Protein AF-A0A379LSB0-F1 (afdb_monomer)

InterPro domains:
  IPR021259 Protein of unknown function DUF2817 [PF10994] (10-134)

Sequence (153 aa):
MKKHCPLIPPLLLIHLLNPWGAAHLRRVNEDNIDLNRNFIDFSQPPPANPDYAQWHGIYHGDRASADRQLADALEGAGWQAVKRVTEAGQYSFADGFFFGGEKPCWSHLTMAAIVDQHLSVAKTIISFDLHTGGWRMGASDAALYCGAALSGA

Foldseek 3Di:
DDDPDPDDFDKDWDWCLQVQCQVVLHLAHPQLARQVLQPDPLVDDGDDLPCVVLLQLLFDDDPVSNVVSVVVCCVPVRPVVNCVSQVVADDPDSSGHRHHYNHRDPSNVVVVVCCCVPVVQAPDWDWDFDDPDPPDGRRNGRGTTITGGDNDD

Radius of gyration: 19.8 Å; Cα contacts (8 Å, |Δi|>4): 226; chains: 1; bounding box: 37×27×72 Å

Nearest PDB structures (foldseek):
  1q53-assembly1_B  TM=3.462E-01  e=6.964E+00  Arabidopsis thaliana

Solvent-accessible surface area (backbone atoms only — not comparable to full-atom values): 9003 Å² total; per-residue (Å²): 133,84,78,84,69,83,75,77,62,53,75,44,80,43,73,56,66,45,54,59,7,44,76,68,50,28,76,26,41,94,78,42,26,23,62,96,51,29,84,64,68,76,93,47,85,74,76,84,48,85,66,36,72,81,53,41,50,50,66,39,82,57,66,72,58,13,54,49,50,42,51,53,41,45,73,71,67,27,61,71,51,56,48,54,45,49,72,69,29,34,71,87,46,72,77,33,72,47,8,18,54,94,53,77,45,70,50,47,54,52,50,51,52,51,44,54,76,75,45,66,81,42,80,41,74,48,79,42,77,43,70,84,65,48,88,83,74,46,44,34,66,51,44,35,41,38,37,39,35,47,73,79,130

Structure (mmCIF, N/CA/C/O backbone):
data_AF-A0A379LSB0-F1
#
_entry.id   AF-A0A379LSB0-F1
#
loop_
_atom_site.group_PDB
_atom_site.id
_atom_site.type_symbol
_atom_site.label_atom_id
_atom_site.label_alt_id
_atom_site.label_comp_id
_atom_site.label_asym_id
_atom_site.label_entity_id
_atom_site.label_seq_id
_atom_site.pdbx_PDB_ins_code
_atom_site.Cartn_x
_atom_site.Cartn_y
_atom_site.Cartn_z
_atom_site.occupancy
_atom_site.B_iso_or_equiv
_atom_site.auth_seq_id
_atom_site.auth_comp_id
_atom_site.auth_asym_id
_atom_site.auth_atom_id
_atom_site.pdbx_PDB_model_num
ATOM 1 N N . MET A 1 1 ? -9.233 7.150 52.491 1.00 39.19 1 MET A N 1
ATOM 2 C CA . MET A 1 1 ? -8.373 7.734 51.436 1.00 39.19 1 MET A CA 1
ATOM 3 C C . MET A 1 1 ? -8.162 6.679 50.356 1.00 39.19 1 MET A C 1
ATOM 5 O O . MET A 1 1 ? -7.479 5.696 50.614 1.00 39.19 1 MET A O 1
ATOM 9 N N . LYS A 1 2 ? -8.822 6.801 49.195 1.00 44.66 2 LYS A N 1
ATOM 10 C CA . LYS A 1 2 ? -8.594 5.892 48.059 1.00 44.66 2 LYS A CA 1
ATOM 11 C C . LYS A 1 2 ? -7.264 6.287 47.417 1.00 44.66 2 LYS A C 1
ATOM 13 O O . LYS A 1 2 ? -7.105 7.437 47.018 1.00 44.66 2 LYS A O 1
ATOM 18 N N . LYS A 1 3 ? -6.299 5.368 47.391 1.00 47.81 3 LYS A N 1
ATOM 19 C CA . LYS A 1 3 ? -5.011 5.578 46.724 1.00 47.81 3 LYS A CA 1
ATOM 20 C C . LYS A 1 3 ? -5.292 5.806 45.235 1.00 47.81 3 LYS A C 1
ATOM 22 O O . LYS A 1 3 ? -5.911 4.954 44.604 1.00 47.81 3 LYS A O 1
ATOM 27 N N . HIS A 1 4 ? -4.885 6.958 44.705 1.00 53.75 4 HIS A N 1
ATOM 28 C CA . HIS A 1 4 ? -4.821 7.203 43.266 1.00 53.75 4 HIS A CA 1
ATOM 29 C C . HIS A 1 4 ? -3.762 6.245 42.707 1.00 53.75 4 HIS A C 1
ATOM 31 O O . HIS A 1 4 ? -2.565 6.497 42.808 1.00 53.75 4 HIS A O 1
ATOM 37 N N . CYS A 1 5 ? -4.196 5.086 42.217 1.00 51.56 5 CYS A N 1
ATOM 38 C CA . CYS A 1 5 ? -3.378 4.287 41.321 1.00 51.56 5 CYS A CA 1
ATOM 39 C C . CYS A 1 5 ? -3.386 5.046 39.989 1.00 51.56 5 CYS A C 1
ATOM 41 O O . CYS A 1 5 ? -4.486 5.306 39.492 1.00 51.56 5 CYS A O 1
ATOM 43 N N . PRO A 1 6 ? -2.237 5.482 39.440 1.00 54.88 6 PRO A N 1
ATOM 44 C CA . PRO A 1 6 ? -2.233 6.042 38.101 1.00 54.88 6 PRO A CA 1
ATOM 45 C C . PRO A 1 6 ? -2.701 4.917 37.181 1.00 54.88 6 PRO A C 1
ATOM 47 O O . PRO A 1 6 ? -2.022 3.900 37.040 1.00 54.88 6 PRO A O 1
ATOM 50 N N . LEU A 1 7 ? -3.922 5.047 36.663 1.00 65.56 7 LEU A N 1
ATOM 51 C CA . LEU A 1 7 ? -4.494 4.069 35.753 1.00 65.56 7 LEU A CA 1
ATOM 52 C C . LEU A 1 7 ? -3.558 3.989 34.547 1.00 65.56 7 LEU A C 1
ATOM 54 O O . LEU A 1 7 ? -3.347 4.985 33.857 1.00 65.56 7 LEU A O 1
ATOM 58 N N . ILE A 1 8 ? -2.967 2.815 34.325 1.00 67.88 8 ILE A N 1
ATOM 59 C CA . ILE A 1 8 ? -2.286 2.525 33.066 1.00 67.88 8 ILE A CA 1
ATOM 60 C C . ILE A 1 8 ? -3.366 2.641 31.983 1.00 67.88 8 ILE A C 1
ATOM 62 O O . ILE A 1 8 ? -4.414 2.002 32.129 1.00 67.88 8 ILE A O 1
ATOM 66 N N . PRO A 1 9 ? -3.173 3.471 30.943 1.00 71.62 9 PRO A N 1
ATOM 67 C CA . PRO A 1 9 ? -4.160 3.581 29.884 1.00 71.62 9 PRO A CA 1
ATOM 68 C C . PRO A 1 9 ? -4.350 2.209 29.213 1.00 71.62 9 PRO A C 1
ATOM 70 O O . PRO A 1 9 ? -3.368 1.483 29.036 1.00 71.62 9 PRO A O 1
ATOM 73 N N . PRO A 1 10 ? -5.589 1.823 28.859 1.00 79.62 10 PRO A N 1
ATOM 74 C CA . PRO A 1 10 ? -5.852 0.594 28.122 1.00 79.62 10 PRO A CA 1
ATOM 75 C C . PRO A 1 10 ? -5.032 0.554 26.833 1.00 79.62 10 PRO A C 1
ATOM 77 O O . PRO A 1 10 ? -4.928 1.551 26.117 1.00 79.62 10 PRO A O 1
ATOM 80 N N . LEU A 1 11 ? -4.466 -0.621 26.567 1.00 84.81 11 LEU A N 1
ATOM 81 C CA . LEU A 1 11 ? -3.581 -0.902 25.449 1.00 84.81 11 LEU A CA 1
ATOM 82 C C . LEU A 1 11 ? -4.245 -1.924 24.525 1.00 84.81 11 LEU A C 1
ATOM 84 O O . LEU A 1 11 ? -4.532 -3.042 24.954 1.00 84.81 11 LEU A O 1
ATOM 88 N N . LEU A 1 12 ? -4.437 -1.557 23.259 1.00 87.50 12 LEU A N 1
ATOM 89 C CA . LEU A 1 12 ? -4.788 -2.491 22.191 1.00 87.50 12 LEU A CA 1
ATOM 90 C C . LEU A 1 12 ? -3.557 -2.742 21.323 1.00 87.50 12 LEU A C 1
ATOM 92 O O . LEU A 1 12 ? -2.977 -1.788 20.814 1.00 87.50 12 LEU A O 1
ATOM 96 N N . LEU A 1 13 ? -3.183 -4.013 21.164 1.00 88.88 13 LEU A N 1
ATOM 97 C CA . LEU A 1 13 ? -2.118 -4.457 20.269 1.00 88.88 13 LEU A CA 1
ATOM 98 C C . LEU A 1 13 ? -2.723 -5.290 19.144 1.00 88.88 13 LEU A C 1
ATOM 100 O O . LEU A 1 13 ? -3.293 -6.351 19.397 1.00 88.88 13 LEU A O 1
ATOM 104 N N . ILE A 1 14 ? -2.569 -4.827 17.908 1.00 87.19 14 ILE A N 1
ATOM 105 C CA . ILE A 1 14 ? -2.985 -5.567 16.714 1.00 87.19 14 ILE A CA 1
ATOM 106 C C . ILE A 1 14 ? -1.726 -6.098 16.045 1.00 87.19 14 ILE A C 1
ATOM 108 O O . ILE A 1 14 ? -0.817 -5.327 15.764 1.00 87.19 14 ILE A O 1
ATOM 112 N N . HIS A 1 15 ? -1.658 -7.405 15.811 1.00 86.69 15 HIS A N 1
ATOM 113 C CA . HIS A 1 15 ? -0.513 -8.061 15.186 1.00 86.69 15 HIS A CA 1
ATOM 114 C C . HIS A 1 15 ? -0.957 -8.817 13.931 1.00 86.69 15 HIS A C 1
ATOM 116 O O . HIS A 1 15 ? -2.038 -9.401 13.922 1.00 86.69 15 HIS A O 1
ATOM 122 N N . LEU A 1 16 ? -0.102 -8.828 12.899 1.00 85.81 16 LEU A N 1
ATOM 123 C CA . LEU A 1 16 ? -0.321 -9.524 11.621 1.00 85.81 16 LEU A CA 1
ATOM 124 C C . LEU A 1 16 ? -1.595 -9.090 10.883 1.00 85.81 16 LEU A C 1
ATOM 126 O O . LEU A 1 16 ? -2.415 -9.917 10.493 1.00 85.81 16 LEU A O 1
ATOM 130 N N . LEU A 1 17 ? -1.732 -7.787 10.625 1.00 89.38 17 LEU A N 1
ATOM 131 C CA . LEU A 1 17 ? -2.835 -7.266 9.811 1.00 89.38 17 LEU A CA 1
ATOM 132 C C . LEU A 1 17 ? -2.768 -7.726 8.338 1.00 89.38 17 LEU A C 1
ATOM 134 O O . LEU A 1 17 ? -3.792 -7.766 7.657 1.00 89.38 17 LEU A O 1
ATOM 138 N N . ASN A 1 18 ? -1.579 -8.108 7.860 1.00 91.44 18 ASN A N 1
ATOM 139 C CA . ASN A 1 18 ? -1.360 -8.747 6.562 1.00 91.44 18 ASN A CA 1
ATOM 140 C C . ASN A 1 18 ? -0.874 -10.203 6.736 1.00 91.44 18 ASN A C 1
ATOM 142 O O . ASN A 1 18 ? 0.315 -10.483 6.547 1.00 91.44 18 ASN A O 1
ATOM 146 N N . PRO A 1 19 ? -1.749 -11.149 7.127 1.00 90.56 19 PRO A N 1
ATOM 147 C CA . PRO A 1 19 ? -1.332 -12.527 7.375 1.00 90.56 19 PRO A CA 1
ATOM 148 C C . PRO A 1 19 ? -0.862 -13.227 6.092 1.00 90.56 19 PRO A C 1
ATOM 150 O O . PRO A 1 19 ? 0.099 -13.995 6.135 1.00 90.56 19 PRO A O 1
ATOM 153 N N . TRP A 1 20 ? -1.485 -12.934 4.944 1.00 94.00 20 TRP A N 1
ATOM 154 C CA . TRP A 1 20 ? -1.059 -13.483 3.657 1.00 94.00 20 TRP A CA 1
ATOM 155 C C . TRP A 1 20 ? 0.337 -12.991 3.281 1.00 94.00 20 TRP A C 1
ATOM 157 O O . TRP A 1 20 ? 1.207 -13.802 2.961 1.00 94.00 20 TRP A O 1
ATOM 167 N N . GLY A 1 21 ? 0.572 -11.680 3.375 1.00 91.56 21 GLY A N 1
ATOM 168 C CA . GLY A 1 21 ? 1.866 -11.085 3.065 1.00 91.56 21 GLY A CA 1
ATOM 169 C C . GLY A 1 21 ? 2.969 -11.636 3.956 1.00 91.56 21 GLY A C 1
ATOM 170 O O . GLY A 1 21 ? 4.015 -12.039 3.454 1.00 91.56 21 GLY A O 1
ATOM 171 N N . ALA A 1 22 ? 2.710 -11.766 5.259 1.00 87.19 22 ALA A N 1
ATOM 172 C CA . ALA A 1 22 ? 3.648 -12.389 6.186 1.00 87.19 22 ALA A CA 1
ATOM 173 C C . ALA A 1 22 ? 3.962 -13.849 5.808 1.00 87.19 22 ALA A C 1
ATOM 175 O O . ALA A 1 22 ? 5.128 -14.240 5.783 1.00 87.19 22 ALA A O 1
ATOM 176 N N . ALA A 1 23 ? 2.946 -14.646 5.458 1.00 90.31 23 ALA A N 1
ATOM 177 C CA . ALA A 1 23 ? 3.125 -16.047 5.067 1.00 90.31 23 ALA A CA 1
ATOM 178 C C . ALA A 1 23 ? 3.914 -16.222 3.755 1.00 90.31 23 ALA A C 1
ATOM 180 O O . ALA A 1 23 ? 4.589 -17.235 3.580 1.00 90.31 23 ALA A O 1
ATOM 181 N N . HIS A 1 24 ? 3.857 -15.239 2.852 1.00 90.50 24 HIS A N 1
ATOM 182 C CA . HIS A 1 24 ? 4.509 -15.287 1.538 1.00 90.50 24 HIS A CA 1
ATOM 183 C C . HIS A 1 24 ? 5.766 -14.413 1.441 1.00 90.50 24 HIS A C 1
ATOM 185 O O . HIS A 1 24 ? 6.352 -14.308 0.364 1.00 90.50 24 HIS A O 1
ATOM 191 N N . LEU A 1 25 ? 6.197 -13.793 2.545 1.00 87.56 25 LEU A N 1
ATOM 192 C CA . LEU A 1 25 ? 7.316 -1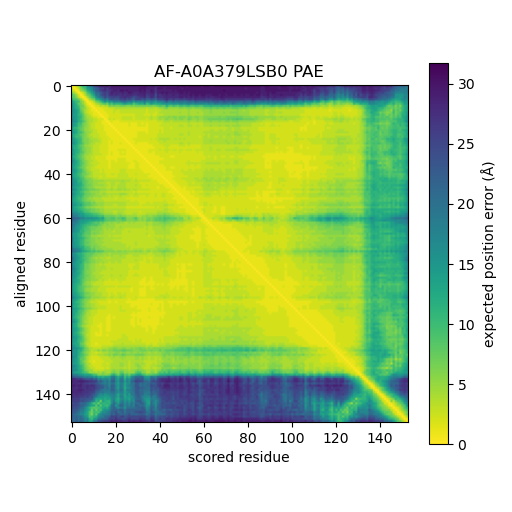2.844 2.586 1.00 87.56 25 LEU A CA 1
ATOM 193 C C . LEU A 1 25 ? 7.117 -11.653 1.627 1.00 87.56 25 LEU A C 1
ATOM 195 O O . LEU A 1 25 ? 8.028 -11.225 0.913 1.00 87.56 25 LEU A O 1
ATOM 199 N N . ARG A 1 26 ? 5.886 -11.137 1.576 1.00 87.06 26 ARG A N 1
ATOM 200 C CA . ARG A 1 26 ? 5.439 -10.054 0.694 1.00 87.06 26 ARG A CA 1
ATOM 201 C C . ARG A 1 26 ? 4.923 -8.877 1.503 1.00 87.06 26 ARG A C 1
ATOM 203 O O . ARG A 1 26 ? 4.131 -9.049 2.423 1.00 87.06 26 ARG A O 1
ATOM 210 N N . ARG A 1 27 ? 5.324 -7.665 1.110 1.00 88.88 27 ARG A N 1
ATOM 211 C CA . ARG A 1 27 ? 4.775 -6.405 1.650 1.00 88.88 27 ARG A CA 1
ATOM 212 C C . ARG A 1 27 ? 3.267 -6.278 1.423 1.00 88.88 27 ARG A C 1
ATOM 214 O O . ARG A 1 27 ? 2.546 -5.777 2.277 1.00 88.88 27 ARG A O 1
ATOM 221 N N . VAL A 1 28 ? 2.825 -6.728 0.259 1.00 93.44 28 VAL A N 1
ATOM 222 C CA . VAL A 1 28 ? 1.445 -6.639 -0.215 1.00 93.44 28 VAL A CA 1
ATOM 223 C C . VAL A 1 28 ? 0.585 -7.796 0.294 1.00 93.44 28 VAL A C 1
ATOM 225 O O . VAL A 1 28 ? 1.120 -8.808 0.754 1.00 93.44 28 VAL A O 1
ATOM 228 N N . ASN A 1 29 ? -0.735 -7.646 0.229 1.00 94.62 29 ASN A N 1
ATOM 229 C CA . ASN A 1 29 ? -1.673 -8.753 0.428 1.00 94.62 29 ASN A CA 1
ATOM 230 C C . ASN A 1 29 ? -1.780 -9.638 -0.841 1.00 94.62 29 ASN A C 1
ATOM 232 O O . ASN A 1 29 ? -1.057 -9.437 -1.821 1.00 94.62 29 ASN A O 1
ATOM 236 N N . GLU A 1 30 ? -2.702 -10.600 -0.821 1.00 95.31 30 GLU A N 1
ATOM 237 C CA . GLU A 1 30 ? -3.016 -11.527 -1.915 1.00 95.31 30 GLU A CA 1
ATOM 238 C C . GLU A 1 30 ? -3.426 -10.852 -3.235 1.00 95.31 30 GLU A C 1
ATOM 240 O O . GLU A 1 30 ? -3.222 -11.431 -4.300 1.00 95.31 30 GLU A O 1
ATOM 245 N N . ASP A 1 31 ? -3.930 -9.619 -3.173 1.00 96.38 31 ASP A N 1
ATOM 246 C CA . ASP A 1 31 ? -4.390 -8.826 -4.319 1.00 96.38 31 ASP A CA 1
ATOM 247 C C . ASP A 1 31 ? -3.326 -7.825 -4.809 1.00 96.38 31 ASP A C 1
ATOM 249 O O . ASP A 1 31 ? -3.633 -6.899 -5.558 1.00 96.38 31 ASP A O 1
ATOM 253 N N . ASN A 1 32 ? -2.073 -7.966 -4.358 1.00 96.06 32 ASN A N 1
ATOM 254 C CA . ASN A 1 32 ? -0.978 -7.021 -4.609 1.00 96.06 32 ASN A CA 1
ATOM 255 C C . ASN A 1 32 ? -1.211 -5.607 -4.022 1.00 96.06 32 ASN A C 1
ATOM 257 O O . ASN A 1 32 ? -0.549 -4.646 -4.414 1.00 96.06 32 ASN A O 1
ATOM 261 N N . ILE A 1 33 ? -2.103 -5.474 -3.035 1.00 97.75 33 ILE A N 1
ATOM 262 C CA . ILE A 1 33 ? -2.396 -4.200 -2.368 1.00 97.75 33 ILE A CA 1
ATOM 263 C C . ILE A 1 33 ? -1.358 -3.928 -1.271 1.00 97.75 33 ILE A C 1
ATOM 265 O O . ILE A 1 33 ? -1.171 -4.735 -0.358 1.00 97.75 33 ILE A O 1
ATOM 269 N N . ASP A 1 34 ? -0.707 -2.763 -1.320 1.00 95.69 34 ASP A N 1
ATOM 270 C CA . ASP A 1 34 ? 0.028 -2.204 -0.184 1.00 95.69 34 ASP A CA 1
ATOM 271 C C . ASP A 1 34 ? -0.966 -1.616 0.822 1.00 95.69 34 ASP A C 1
ATOM 273 O O . ASP A 1 34 ? -1.642 -0.616 0.557 1.00 95.69 34 ASP A O 1
ATOM 277 N N . LEU A 1 35 ? -1.016 -2.210 2.014 1.00 93.88 35 LEU A N 1
ATOM 278 C CA . LEU A 1 35 ? -1.898 -1.755 3.082 1.00 93.88 35 LEU A CA 1
ATOM 279 C C . LEU A 1 35 ? -1.642 -0.295 3.477 1.00 93.88 35 LEU A C 1
ATOM 281 O O . LEU A 1 35 ? -2.601 0.424 3.741 1.00 93.88 35 LEU A O 1
ATOM 285 N N . ASN A 1 36 ? -0.403 0.200 3.395 1.00 92.00 36 ASN A N 1
ATOM 286 C CA . ASN A 1 36 ? -0.072 1.599 3.697 1.00 92.00 36 ASN A CA 1
ATOM 287 C C . ASN A 1 36 ? -0.598 2.584 2.637 1.00 92.00 36 ASN A C 1
ATOM 289 O O . ASN A 1 36 ? -0.333 3.784 2.727 1.00 92.00 36 ASN A O 1
ATOM 293 N N . ARG A 1 37 ? -1.284 2.101 1.598 1.00 95.94 37 ARG A N 1
ATOM 294 C CA . ARG A 1 37 ? -2.022 2.904 0.613 1.00 95.94 37 ARG A CA 1
ATOM 295 C C . ARG A 1 37 ? -3.516 2.561 0.592 1.00 95.94 37 ARG A C 1
ATOM 297 O O . ARG A 1 37 ? -4.289 3.287 -0.005 1.00 95.94 37 ARG A O 1
ATOM 304 N N . ASN A 1 38 ? -3.963 1.509 1.277 1.00 97.12 38 ASN A N 1
ATOM 305 C CA . ASN A 1 38 ? -5.374 1.115 1.260 1.00 97.12 38 ASN A CA 1
ATOM 306 C C . ASN A 1 38 ? -6.227 1.799 2.347 1.00 97.12 38 ASN A C 1
ATOM 308 O O . ASN A 1 38 ? -7.449 1.713 2.304 1.00 97.12 38 ASN A O 1
ATOM 312 N N . PHE A 1 39 ? -5.631 2.502 3.314 1.00 94.50 39 PHE A N 1
ATOM 313 C CA . PHE A 1 39 ? -6.364 3.281 4.327 1.00 94.50 39 PHE A CA 1
ATOM 314 C C . PHE A 1 39 ? -6.655 4.717 3.852 1.00 94.50 39 PHE A C 1
ATOM 316 O O . PHE A 1 39 ? -6.200 5.688 4.454 1.00 94.50 39 PHE A O 1
ATOM 323 N N . ILE A 1 40 ? -7.408 4.841 2.754 1.00 95.19 40 ILE A N 1
ATOM 324 C CA . ILE A 1 40 ? -7.917 6.113 2.214 1.00 95.19 40 ILE A CA 1
ATOM 325 C C . ILE A 1 40 ? -9.452 6.138 2.204 1.00 95.19 40 ILE A C 1
ATOM 327 O O . ILE A 1 40 ? -10.104 5.107 2.378 1.00 95.19 40 ILE A O 1
ATOM 331 N N . ASP A 1 41 ? -10.031 7.313 1.961 1.00 96.19 41 ASP A N 1
ATOM 332 C CA . ASP A 1 41 ? -11.460 7.451 1.680 1.00 96.19 41 ASP A CA 1
ATOM 333 C C . ASP A 1 41 ? -11.756 7.107 0.211 1.00 96.19 41 ASP A C 1
ATOM 335 O O . ASP A 1 41 ? -11.559 7.924 -0.686 1.00 96.19 41 ASP A O 1
ATOM 339 N N . PHE A 1 42 ? -12.256 5.893 -0.030 1.00 96.06 42 PHE A N 1
ATOM 340 C CA . PHE A 1 42 ? -12.634 5.413 -1.366 1.00 96.06 42 PHE A CA 1
ATOM 341 C C . PHE A 1 42 ? -13.919 6.045 -1.929 1.00 96.06 42 PHE A C 1
ATOM 343 O O . PHE A 1 42 ? -14.293 5.743 -3.061 1.00 96.06 42 PHE A O 1
ATOM 350 N N . SER A 1 43 ? -14.612 6.912 -1.179 1.00 96.88 43 SER A N 1
ATOM 351 C CA . SER A 1 43 ? -15.683 7.747 -1.743 1.00 96.88 43 SER A CA 1
ATOM 352 C C . SER A 1 43 ? -15.142 8.941 -2.540 1.00 96.88 43 SER A C 1
ATOM 354 O O . SER A 1 43 ? -15.883 9.558 -3.307 1.00 96.88 43 SER A O 1
ATOM 356 N N . GLN A 1 44 ? -13.854 9.255 -2.373 1.00 96.75 44 GLN A N 1
ATOM 357 C CA . GLN A 1 44 ? -13.138 10.295 -3.101 1.00 96.75 44 GLN A CA 1
ATOM 358 C C . GLN A 1 44 ? -12.226 9.680 -4.172 1.00 96.75 44 GLN A C 1
ATOM 360 O O . GLN A 1 44 ? -11.839 8.513 -4.066 1.00 96.75 44 GLN A O 1
ATOM 365 N N . PRO A 1 45 ? -11.834 10.452 -5.202 1.00 96.25 45 PRO A N 1
ATOM 366 C CA . PRO A 1 45 ? -10.784 10.024 -6.116 1.00 96.25 45 PRO A CA 1
ATOM 367 C C . PRO A 1 45 ? -9.497 9.677 -5.346 1.00 96.25 45 PRO A C 1
ATOM 369 O O . PRO A 1 45 ? -9.114 10.429 -4.442 1.00 96.25 45 PRO A O 1
ATOM 372 N N . PRO A 1 46 ? -8.805 8.578 -5.695 1.00 96.19 46 PRO A N 1
ATOM 373 C CA . PRO A 1 46 ? -7.573 8.211 -5.018 1.00 96.19 46 PRO A CA 1
ATOM 374 C C . PRO A 1 46 ? -6.475 9.262 -5.259 1.00 96.19 46 PRO A C 1
ATOM 376 O O . PRO A 1 46 ? -6.498 9.959 -6.281 1.00 96.19 46 PRO A O 1
ATOM 379 N N . PRO A 1 47 ? -5.481 9.372 -4.356 1.00 95.81 47 PRO A N 1
ATOM 380 C CA . PRO A 1 47 ? -4.335 10.251 -4.554 1.00 95.81 47 PRO A CA 1
ATOM 381 C C . PRO A 1 47 ? -3.666 10.026 -5.915 1.00 95.81 47 PRO A C 1
ATOM 383 O O . PRO A 1 47 ? -3.261 8.911 -6.252 1.00 95.81 47 PRO A O 1
ATOM 386 N N . ALA A 1 48 ? -3.548 11.098 -6.697 1.00 95.75 48 ALA A N 1
ATOM 387 C CA . ALA A 1 48 ? -2.953 11.038 -8.022 1.00 95.75 48 ALA A CA 1
ATOM 388 C C . ALA A 1 48 ? -1.424 10.920 -7.943 1.00 95.75 48 ALA A C 1
ATOM 390 O O . ALA A 1 48 ? -0.769 11.629 -7.180 1.00 95.75 48 ALA A O 1
ATOM 391 N N . ASN A 1 49 ? -0.864 10.071 -8.801 1.00 97.38 49 ASN A N 1
ATOM 392 C CA . ASN A 1 49 ? 0.572 9.955 -9.030 1.00 97.38 49 ASN A CA 1
ATOM 393 C C . ASN A 1 49 ? 0.838 9.864 -10.544 1.00 97.38 49 ASN A C 1
ATOM 395 O O . ASN A 1 49 ? 1.061 8.770 -11.070 1.00 97.38 49 ASN A O 1
ATOM 399 N N . PRO A 1 50 ? 0.720 10.991 -11.271 1.00 96.19 50 PRO A N 1
ATOM 400 C CA . PRO A 1 50 ? 0.774 10.996 -12.734 1.00 96.19 50 PRO A CA 1
ATOM 401 C C . PRO A 1 50 ? 2.125 10.518 -13.282 1.00 96.19 50 PRO A C 1
ATOM 403 O O . PRO A 1 50 ? 2.171 9.928 -14.359 1.00 96.19 50 PRO A O 1
ATOM 406 N N . ASP A 1 51 ? 3.204 10.701 -12.519 1.00 96.50 51 ASP A N 1
ATOM 407 C CA . ASP A 1 51 ? 4.561 10.355 -12.945 1.00 96.50 51 ASP A CA 1
ATOM 408 C C . ASP A 1 51 ? 4.858 8.852 -12.817 1.00 96.50 51 ASP A C 1
ATOM 410 O O . ASP A 1 51 ? 5.843 8.367 -13.369 1.00 96.50 51 ASP A O 1
ATOM 414 N N . TYR A 1 52 ? 4.018 8.076 -12.120 1.00 97.50 52 TYR A N 1
ATOM 415 C CA . TYR A 1 52 ? 4.274 6.649 -11.897 1.00 97.50 52 TYR A CA 1
ATOM 416 C C . TYR A 1 52 ? 4.383 5.854 -13.199 1.00 97.50 52 TYR A C 1
ATOM 418 O O . TYR A 1 52 ? 5.220 4.958 -13.311 1.00 97.50 52 TYR A O 1
ATOM 426 N N . ALA A 1 53 ? 3.574 6.204 -14.202 1.00 95.81 53 ALA A N 1
ATOM 427 C CA . ALA A 1 53 ? 3.577 5.530 -15.496 1.00 95.81 53 ALA A CA 1
ATOM 428 C C . ALA A 1 53 ? 4.966 5.548 -16.163 1.00 95.81 53 ALA A C 1
ATOM 430 O O . ALA A 1 53 ? 5.315 4.599 -16.861 1.00 95.81 53 ALA A O 1
ATOM 431 N N . GLN A 1 54 ? 5.779 6.580 -15.897 1.00 94.75 54 GLN A N 1
ATOM 432 C CA . GLN A 1 54 ? 7.151 6.686 -16.398 1.00 94.75 54 GLN A CA 1
ATOM 433 C C . GLN A 1 54 ? 8.063 5.576 -15.856 1.00 94.75 54 GLN A C 1
ATOM 435 O O . GLN A 1 54 ? 8.981 5.142 -16.547 1.00 94.75 54 GLN A O 1
ATOM 440 N N . TRP A 1 55 ? 7.813 5.111 -14.629 1.00 94.62 55 TRP A N 1
ATOM 441 C CA . TRP A 1 55 ? 8.660 4.144 -13.925 1.00 94.62 55 TRP A CA 1
ATOM 442 C C . TRP A 1 55 ? 8.022 2.767 -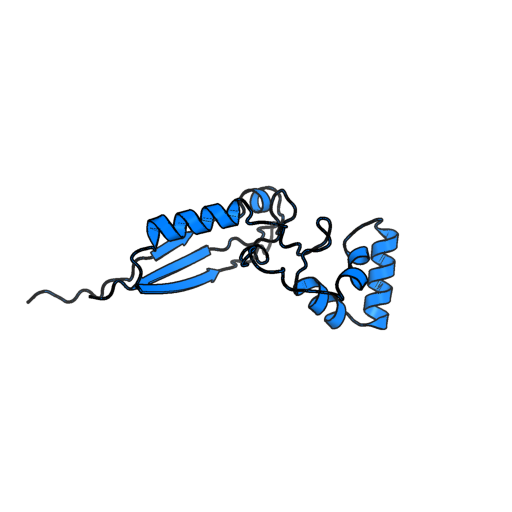13.769 1.00 94.62 55 TRP A C 1
ATOM 444 O O . TRP A 1 55 ? 8.684 1.841 -13.310 1.00 94.62 55 TRP A O 1
ATOM 454 N N . HIS A 1 56 ? 6.761 2.594 -14.166 1.00 95.56 56 HIS A N 1
ATOM 455 C CA . HIS A 1 56 ? 6.043 1.329 -14.013 1.00 95.56 56 HIS A CA 1
ATOM 456 C C . HIS A 1 56 ? 6.794 0.142 -14.645 1.00 95.56 56 HIS A C 1
ATOM 458 O O . HIS A 1 56 ? 6.926 -0.910 -14.020 1.00 95.56 56 HIS A O 1
ATOM 464 N N . GLY A 1 57 ? 7.380 0.337 -15.831 1.00 94.50 57 GLY A N 1
ATOM 465 C CA . GLY A 1 57 ? 8.140 -0.694 -16.544 1.00 94.50 57 GLY A CA 1
ATOM 466 C C . GLY A 1 57 ? 9.455 -1.125 -15.876 1.00 94.50 57 GLY A C 1
ATOM 467 O O . GLY A 1 57 ? 10.051 -2.107 -16.309 1.00 94.50 57 GLY A O 1
ATOM 468 N N . ILE A 1 58 ? 9.909 -0.437 -14.822 1.00 94.88 58 ILE A N 1
ATOM 469 C CA . ILE A 1 58 ? 11.021 -0.889 -13.963 1.00 94.88 58 ILE A CA 1
ATOM 470 C C . ILE A 1 58 ? 10.571 -2.046 -13.060 1.00 94.88 58 ILE A C 1
ATOM 472 O O . ILE A 1 58 ? 11.366 -2.913 -12.699 1.00 94.88 58 ILE A O 1
ATOM 476 N N . TYR A 1 59 ? 9.293 -2.058 -12.682 1.00 90.69 59 TYR A N 1
ATOM 477 C CA . TYR A 1 59 ? 8.732 -2.973 -11.687 1.00 90.69 59 TYR A CA 1
ATOM 478 C C . TYR A 1 59 ? 7.843 -4.060 -12.295 1.00 90.69 59 TYR A C 1
ATOM 480 O O . TYR A 1 59 ? 7.396 -4.952 -11.575 1.00 90.69 59 TYR A O 1
ATOM 488 N N . HIS A 1 60 ? 7.601 -3.995 -13.603 1.00 87.75 60 HIS A N 1
ATOM 489 C CA . HIS A 1 60 ? 6.732 -4.906 -14.330 1.00 87.75 60 HIS A CA 1
ATOM 490 C C . HIS A 1 60 ? 7.296 -5.223 -15.728 1.00 87.75 60 HIS A C 1
ATOM 492 O O . HIS A 1 60 ? 7.976 -4.399 -16.338 1.00 87.75 60 HIS A O 1
ATOM 498 N N . GLY A 1 61 ? 6.997 -6.420 -16.244 1.00 83.25 61 GLY A N 1
ATOM 499 C CA . GLY A 1 61 ? 7.408 -6.875 -17.575 1.00 83.25 61 GLY A CA 1
ATOM 500 C C . GLY A 1 61 ? 8.659 -7.761 -17.604 1.00 83.25 61 GLY A C 1
ATOM 501 O O . GLY A 1 61 ? 9.054 -8.362 -16.604 1.00 83.25 61 GLY A O 1
ATOM 502 N N . ASP A 1 62 ? 9.258 -7.879 -18.794 1.00 93.31 62 ASP A N 1
ATOM 503 C CA . ASP A 1 62 ? 10.470 -8.673 -19.019 1.00 93.31 62 ASP A CA 1
ATOM 504 C C . ASP A 1 62 ? 11.676 -8.108 -18.254 1.00 93.31 62 ASP A C 1
ATOM 506 O O . ASP A 1 62 ? 11.928 -6.899 -18.255 1.00 93.31 62 ASP A O 1
ATOM 510 N N . ARG A 1 63 ? 12.473 -9.006 -17.660 1.00 93.94 63 ARG A N 1
ATOM 511 C CA . ARG A 1 63 ? 13.596 -8.637 -16.794 1.00 93.94 63 ARG A CA 1
ATOM 512 C C . ARG A 1 63 ? 14.632 -7.775 -17.509 1.00 93.94 63 ARG A C 1
ATOM 514 O O . ARG A 1 63 ? 15.103 -6.800 -16.930 1.00 93.94 63 ARG A O 1
ATOM 521 N N . ALA A 1 64 ? 14.974 -8.101 -18.755 1.00 96.44 64 ALA A N 1
ATOM 522 C CA . ALA A 1 64 ? 15.999 -7.359 -19.481 1.00 96.44 64 ALA A CA 1
ATOM 523 C C . ALA A 1 64 ? 15.513 -5.950 -19.843 1.00 96.44 64 ALA A C 1
ATOM 525 O O . ALA A 1 64 ? 16.304 -5.007 -19.858 1.00 96.44 64 ALA A O 1
ATOM 526 N N . SER A 1 65 ? 14.218 -5.789 -20.125 1.00 95.25 65 SER A N 1
ATOM 527 C CA . SER A 1 65 ? 13.617 -4.469 -20.335 1.00 95.25 65 SER A CA 1
ATOM 528 C C . SE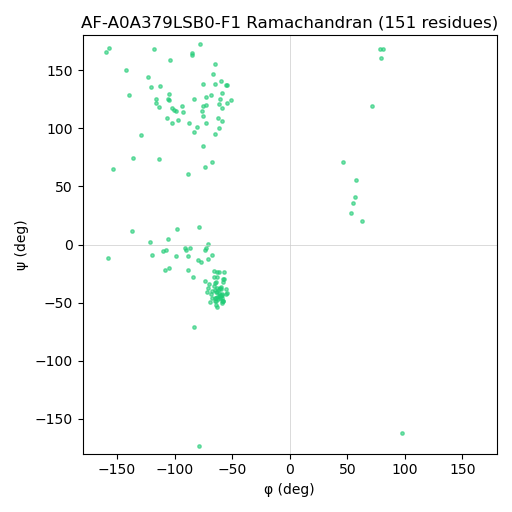R A 1 65 ? 13.564 -3.638 -19.054 1.00 95.25 65 SER A C 1
ATOM 530 O O . SER A 1 65 ? 13.872 -2.447 -19.092 1.00 95.25 65 SER A O 1
ATOM 532 N N . ALA A 1 66 ? 13.198 -4.248 -17.926 1.00 95.44 66 ALA A N 1
ATOM 533 C CA . ALA A 1 66 ? 13.181 -3.588 -16.624 1.00 95.44 66 ALA A CA 1
ATOM 534 C C . ALA A 1 66 ? 14.580 -3.109 -16.197 1.00 95.44 66 ALA A C 1
ATOM 536 O O . ALA A 1 66 ? 14.733 -1.965 -15.777 1.00 95.44 66 ALA A O 1
ATOM 537 N N . ASP A 1 67 ? 15.612 -3.941 -16.380 1.00 96.19 67 ASP A N 1
ATOM 538 C CA . ASP A 1 67 ? 16.998 -3.585 -16.049 1.00 96.19 67 ASP A CA 1
ATOM 539 C C . ASP A 1 67 ? 17.512 -2.406 -16.891 1.00 96.19 67 ASP A C 1
ATOM 541 O O . ASP A 1 67 ? 18.156 -1.505 -16.353 1.00 96.19 67 ASP A O 1
ATOM 545 N N . ARG A 1 68 ? 17.186 -2.365 -18.193 1.00 96.44 68 ARG A N 1
ATOM 546 C CA . ARG A 1 68 ? 17.532 -1.221 -19.056 1.00 96.44 68 ARG A CA 1
ATOM 547 C C . ARG A 1 68 ? 16.824 0.056 -18.618 1.00 96.44 68 ARG A C 1
ATOM 549 O O . ARG A 1 68 ? 17.480 1.067 -18.420 1.00 96.44 68 ARG A O 1
ATOM 556 N N . GLN A 1 69 ? 15.512 -0.007 -18.393 1.00 95.75 69 GLN A N 1
ATOM 557 C CA . GLN A 1 69 ? 14.741 1.155 -17.940 1.00 95.75 69 GLN A CA 1
ATOM 558 C C . GLN A 1 69 ? 15.230 1.676 -16.587 1.00 95.75 69 GLN A C 1
ATOM 560 O O . GLN A 1 69 ? 15.272 2.885 -16.378 1.00 95.75 69 GLN A O 1
ATOM 565 N N . LEU A 1 70 ? 15.624 0.784 -15.672 1.00 96.00 70 LEU A N 1
ATOM 566 C CA . LEU A 1 70 ? 16.222 1.190 -14.407 1.00 96.00 70 LEU A CA 1
ATOM 567 C C . LEU A 1 70 ? 17.563 1.893 -14.629 1.00 96.00 70 LEU A C 1
ATOM 569 O O . LEU A 1 70 ? 17.787 2.943 -14.035 1.00 96.00 70 LEU A O 1
ATOM 573 N N . ALA A 1 71 ? 18.441 1.345 -15.472 1.00 97.31 71 ALA A N 1
ATOM 574 C CA . ALA A 1 71 ? 19.722 1.973 -15.790 1.00 97.31 71 ALA A CA 1
ATOM 575 C C . ALA A 1 71 ? 19.526 3.374 -16.394 1.00 97.31 71 ALA A C 1
ATOM 577 O O . ALA A 1 71 ? 20.093 4.337 -15.879 1.00 97.31 71 ALA A O 1
ATOM 578 N N . ASP A 1 72 ? 18.643 3.499 -17.386 1.00 96.94 72 ASP A N 1
ATOM 579 C CA . ASP A 1 72 ? 18.317 4.770 -18.040 1.00 96.94 72 ASP A CA 1
ATOM 580 C C . ASP A 1 72 ? 17.726 5.783 -17.041 1.00 96.94 72 ASP A C 1
ATOM 582 O O . ASP A 1 72 ? 18.091 6.960 -17.027 1.00 96.94 72 ASP A O 1
ATOM 586 N N . ALA A 1 73 ? 16.836 5.331 -16.149 1.00 96.06 73 ALA A N 1
ATOM 587 C CA . ALA A 1 73 ? 16.242 6.174 -15.114 1.00 96.06 73 ALA A CA 1
ATOM 588 C C . ALA A 1 73 ? 17.284 6.673 -14.102 1.00 96.06 73 ALA A C 1
ATOM 590 O O . ALA A 1 73 ? 17.227 7.827 -13.668 1.00 96.06 73 ALA A O 1
ATOM 591 N N . LEU A 1 74 ? 18.235 5.813 -13.725 1.00 96.50 74 LEU A N 1
ATOM 592 C CA . LEU A 1 74 ? 19.312 6.146 -12.798 1.00 96.50 74 LEU A CA 1
ATOM 593 C C . LEU A 1 74 ? 20.338 7.099 -13.416 1.00 96.50 74 LEU A C 1
ATOM 595 O O . LEU A 1 74 ? 20.815 7.983 -12.707 1.00 96.50 74 LEU A O 1
ATOM 599 N N . GLU A 1 75 ? 20.652 6.948 -14.702 1.00 97.62 75 GLU A N 1
ATOM 600 C CA . GLU A 1 75 ? 21.549 7.856 -15.424 1.00 97.62 75 GLU A CA 1
ATOM 601 C C . GLU A 1 75 ? 20.890 9.218 -15.689 1.00 97.62 75 GLU A C 1
ATOM 603 O O . GLU A 1 75 ? 21.527 10.256 -15.522 1.00 97.62 75 GLU A O 1
ATOM 608 N N . GLY A 1 76 ? 19.604 9.229 -16.051 1.00 97.00 76 GLY A N 1
ATOM 609 C CA . GLY A 1 76 ? 18.872 10.448 -16.388 1.00 97.00 76 GLY A CA 1
ATOM 610 C C . GLY A 1 76 ? 18.330 11.210 -15.176 1.00 97.00 76 GLY A C 1
ATOM 611 O O . GLY A 1 76 ? 18.774 12.314 -14.865 1.00 97.00 76 GLY A O 1
ATOM 612 N N . ALA A 1 77 ? 17.311 10.654 -14.515 1.00 95.56 77 ALA A N 1
ATOM 613 C CA . ALA A 1 77 ? 16.580 11.331 -13.437 1.00 95.56 77 ALA A CA 1
ATOM 614 C C . ALA A 1 77 ? 17.206 11.102 -12.049 1.00 95.56 77 ALA A C 1
ATOM 616 O O . ALA A 1 77 ? 16.989 11.883 -11.117 1.00 95.56 77 ALA A O 1
ATOM 617 N N . GLY A 1 78 ? 17.979 10.025 -11.908 1.00 97.06 78 GLY A N 1
ATOM 618 C CA . GLY A 1 78 ? 18.614 9.623 -10.664 1.00 97.06 78 GLY A CA 1
ATOM 619 C C . GLY A 1 78 ? 17.668 8.907 -9.699 1.00 97.06 78 GLY A C 1
ATOM 620 O O . GLY A 1 78 ? 16.440 9.028 -9.737 1.00 97.06 78 GLY A O 1
ATOM 621 N N . TRP A 1 79 ? 18.265 8.171 -8.761 1.00 95.56 79 TRP A N 1
ATOM 622 C CA . TRP A 1 79 ? 17.531 7.325 -7.814 1.00 95.56 79 TRP A CA 1
ATOM 623 C C . TRP A 1 79 ? 16.469 8.075 -7.000 1.00 95.56 79 TRP A C 1
ATOM 625 O O . TRP A 1 79 ? 15.387 7.548 -6.762 1.00 95.56 79 TRP A O 1
ATOM 635 N N . GLN A 1 80 ? 16.745 9.313 -6.584 1.00 96.81 80 GLN A N 1
ATOM 636 C CA . GLN A 1 80 ? 15.810 10.081 -5.753 1.00 96.81 80 GLN A CA 1
ATOM 637 C C . GLN A 1 80 ? 14.504 10.418 -6.481 1.00 96.81 80 GLN A C 1
ATOM 639 O O . GLN A 1 80 ? 13.453 10.462 -5.841 1.00 96.81 80 GLN A O 1
ATOM 644 N N . ALA A 1 81 ? 14.552 10.632 -7.798 1.00 95.56 81 ALA A N 1
ATOM 645 C CA . ALA A 1 81 ? 13.357 10.878 -8.597 1.00 95.56 81 ALA A CA 1
ATOM 646 C C . ALA A 1 81 ? 12.501 9.606 -8.699 1.00 95.56 81 ALA A C 1
ATOM 648 O O . ALA A 1 81 ? 11.318 9.637 -8.358 1.00 95.56 81 ALA A O 1
ATOM 649 N N . VAL A 1 82 ? 13.124 8.476 -9.056 1.00 95.62 82 VAL A N 1
ATOM 650 C CA . VAL A 1 82 ? 12.459 7.163 -9.144 1.00 95.62 82 VAL A CA 1
ATOM 651 C C . VAL A 1 82 ? 11.840 6.776 -7.803 1.00 95.62 82 VAL A C 1
ATOM 653 O O . VAL A 1 82 ? 10.661 6.426 -7.732 1.00 95.62 82 VAL A O 1
ATOM 656 N N . LYS A 1 83 ? 12.618 6.896 -6.720 1.00 94.94 83 LYS A N 1
ATOM 657 C CA . LYS A 1 83 ? 12.191 6.572 -5.358 1.00 94.94 83 LYS A CA 1
ATOM 658 C C . LYS A 1 83 ? 10.988 7.407 -4.939 1.00 94.94 83 LYS A C 1
ATOM 660 O O . LYS A 1 83 ? 10.001 6.841 -4.487 1.00 94.94 83 LYS A O 1
ATOM 665 N N . ARG A 1 84 ? 11.048 8.733 -5.110 1.00 95.75 84 ARG A N 1
ATOM 666 C CA . ARG A 1 84 ? 9.964 9.645 -4.714 1.00 95.75 84 ARG A CA 1
ATOM 667 C C . ARG A 1 84 ? 8.649 9.286 -5.397 1.00 95.75 84 ARG A C 1
ATOM 669 O O . ARG A 1 84 ? 7.628 9.213 -4.725 1.00 95.75 84 ARG A O 1
ATOM 676 N N . VAL A 1 85 ? 8.686 9.077 -6.712 1.00 96.31 85 VAL A N 1
ATOM 677 C CA . VAL A 1 85 ? 7.485 8.758 -7.490 1.00 96.31 85 VAL A CA 1
ATOM 678 C C . VAL A 1 85 ? 6.957 7.377 -7.116 1.00 96.31 85 VAL A C 1
ATOM 680 O O . VAL A 1 85 ? 5.768 7.224 -6.865 1.00 96.31 85 VAL A O 1
ATOM 683 N N . THR A 1 86 ? 7.828 6.376 -7.020 1.00 94.69 86 THR A N 1
ATOM 684 C CA . THR A 1 86 ? 7.418 5.002 -6.708 1.00 94.69 86 THR A CA 1
ATOM 685 C C . THR A 1 86 ? 6.820 4.918 -5.304 1.00 94.69 86 THR A C 1
ATOM 687 O O . THR A 1 86 ? 5.691 4.467 -5.131 1.00 94.69 86 THR A O 1
ATOM 690 N N . GLU A 1 87 ? 7.531 5.422 -4.295 1.00 94.06 87 GLU A N 1
ATOM 691 C CA . GLU A 1 87 ? 7.095 5.375 -2.899 1.00 94.06 87 GLU A CA 1
ATOM 692 C C . GLU A 1 87 ? 5.914 6.296 -2.589 1.00 94.06 87 GLU A C 1
ATOM 694 O O . GLU A 1 87 ? 5.300 6.124 -1.541 1.00 94.06 87 GLU A O 1
ATOM 699 N N . ALA A 1 88 ? 5.527 7.233 -3.458 1.00 95.31 88 ALA A N 1
ATOM 700 C CA . ALA A 1 88 ? 4.265 7.955 -3.277 1.00 95.31 88 ALA A CA 1
ATOM 701 C C . ALA A 1 88 ? 3.054 6.996 -3.305 1.00 95.31 88 ALA A C 1
ATOM 703 O O . ALA A 1 88 ? 2.038 7.253 -2.659 1.00 95.31 88 ALA A O 1
ATOM 704 N N . GLY A 1 89 ? 3.195 5.828 -3.941 1.00 96.44 89 GLY A N 1
ATOM 705 C CA . GLY A 1 89 ? 2.105 4.886 -4.174 1.00 96.44 89 GLY A CA 1
ATOM 706 C C . GLY A 1 89 ? 1.221 5.312 -5.339 1.00 96.44 89 GLY A C 1
ATOM 707 O O . GLY A 1 89 ? 1.355 6.412 -5.875 1.00 96.44 89 GLY A O 1
ATOM 708 N N . GLN A 1 90 ? 0.355 4.409 -5.784 1.00 97.44 90 GLN A N 1
ATOM 709 C CA . GLN A 1 90 ? -0.455 4.612 -6.984 1.00 97.44 90 GLN A CA 1
ATOM 710 C C . GLN A 1 90 ? -1.689 3.700 -6.993 1.00 97.44 90 GLN A C 1
ATOM 712 O O . GLN A 1 90 ? -1.772 2.747 -6.219 1.00 97.44 90 GLN A O 1
ATOM 717 N N . TYR A 1 91 ? -2.641 3.997 -7.878 1.00 97.94 91 TYR A N 1
ATOM 718 C CA . TYR A 1 91 ? -3.938 3.308 -7.963 1.00 97.94 91 TYR A CA 1
ATOM 719 C C . TYR A 1 91 ? -4.355 2.996 -9.412 1.00 97.94 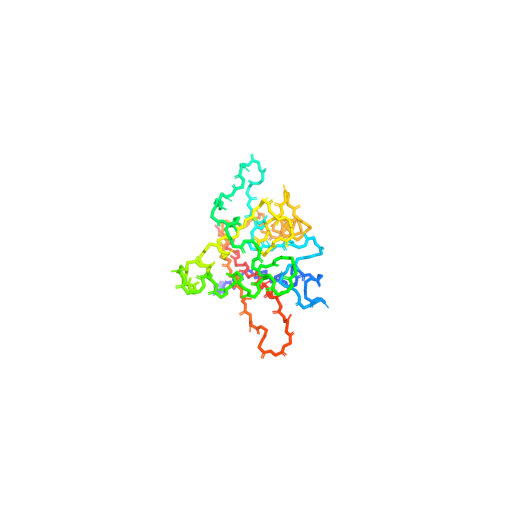91 TYR A C 1
ATOM 721 O O . TYR A 1 91 ? -5.498 2.632 -9.659 1.00 97.94 91 TYR A O 1
ATOM 729 N N . SER A 1 92 ? -3.439 3.146 -10.371 1.00 96.62 92 SER A N 1
ATOM 730 C CA . SER A 1 92 ? -3.704 3.014 -11.811 1.00 96.62 92 SER A CA 1
ATOM 731 C C . SER A 1 92 ? -3.185 1.703 -12.417 1.00 96.62 92 SER A C 1
ATOM 733 O O . SER A 1 92 ? -3.634 1.312 -13.488 1.00 96.62 92 SER A O 1
ATOM 735 N N . PHE A 1 93 ? -2.236 1.037 -11.756 1.00 96.62 93 PHE A N 1
ATOM 736 C CA . PHE A 1 93 ? -1.531 -0.155 -12.234 1.00 96.62 93 PHE A CA 1
ATOM 737 C C . PHE A 1 93 ? -1.591 -1.251 -11.165 1.00 96.62 93 PHE A C 1
ATOM 739 O O . PHE A 1 93 ? -0.770 -1.273 -10.247 1.00 96.62 93 PHE A O 1
ATOM 746 N N . ALA A 1 94 ? -2.573 -2.151 -11.242 1.00 96.06 94 ALA A N 1
ATOM 747 C CA . ALA A 1 94 ? -2.772 -3.197 -10.229 1.00 96.06 94 ALA A CA 1
ATOM 748 C C . ALA A 1 94 ? -1.596 -4.193 -10.124 1.00 96.06 94 ALA A C 1
ATOM 750 O O . ALA A 1 94 ? -1.364 -4.797 -9.079 1.00 96.06 94 ALA A O 1
ATOM 751 N N . ASP A 1 95 ? -0.820 -4.328 -11.195 1.00 94.56 95 ASP A N 1
ATOM 752 C CA . ASP A 1 95 ? 0.406 -5.123 -11.323 1.00 94.56 95 ASP A CA 1
ATOM 753 C C . ASP A 1 95 ? 1.680 -4.369 -10.889 1.00 94.56 95 ASP A C 1
ATOM 755 O O . ASP A 1 95 ? 2.776 -4.932 -10.881 1.00 94.56 95 ASP A O 1
ATOM 759 N N . GLY A 1 96 ? 1.552 -3.095 -10.515 1.00 94.31 96 GLY A N 1
ATOM 760 C CA . GLY A 1 96 ? 2.658 -2.241 -10.105 1.00 94.31 96 GLY A CA 1
ATOM 761 C C . GLY A 1 96 ? 3.040 -2.364 -8.627 1.00 94.31 96 GLY A C 1
ATOM 762 O O . GLY A 1 96 ? 2.292 -2.844 -7.776 1.00 94.31 96 GLY A O 1
ATOM 763 N N . PHE A 1 97 ? 4.224 -1.850 -8.294 1.00 92.94 97 PHE A N 1
ATOM 764 C CA . PHE A 1 97 ? 4.636 -1.610 -6.910 1.00 92.94 97 PHE A CA 1
ATOM 765 C C . PHE A 1 97 ? 3.791 -0.516 -6.248 1.00 92.94 97 PHE A C 1
ATOM 767 O O . PHE A 1 97 ? 3.411 0.460 -6.898 1.00 92.94 97 PHE A O 1
ATOM 774 N N . PHE A 1 98 ? 3.562 -0.668 -4.938 1.00 95.38 98 PHE A N 1
ATOM 775 C CA . PHE A 1 98 ? 2.824 0.279 -4.093 1.00 95.38 98 PHE A CA 1
ATOM 776 C C . PHE A 1 98 ? 1.409 0.611 -4.601 1.00 95.38 98 PHE A C 1
ATOM 778 O O . PHE A 1 98 ? 0.938 1.744 -4.465 1.00 95.38 98 PHE A O 1
ATOM 785 N N . PHE A 1 99 ? 0.737 -0.385 -5.185 1.00 97.88 99 PHE A N 1
ATOM 786 C CA . PHE A 1 99 ? -0.668 -0.302 -5.565 1.00 97.88 99 PHE A CA 1
ATOM 787 C C . PHE A 1 99 ? -1.572 -0.243 -4.327 1.00 97.88 99 PHE A C 1
ATOM 789 O O . PHE A 1 99 ? -1.441 -1.069 -3.427 1.00 97.88 99 PHE A O 1
ATOM 796 N N . GLY A 1 100 ? -2.484 0.727 -4.261 1.00 97.75 100 GLY A N 1
ATOM 797 C CA . GLY A 1 100 ? -3.369 0.916 -3.106 1.00 97.75 100 GLY A CA 1
ATOM 798 C C . GLY A 1 100 ? -4.712 0.187 -3.167 1.00 97.75 100 GLY A C 1
ATOM 799 O O . GLY A 1 100 ? -5.454 0.234 -2.188 1.00 97.75 100 GLY A O 1
ATOM 800 N N . GLY A 1 101 ? -5.022 -0.516 -4.260 1.00 97.75 101 GLY A N 1
ATOM 801 C CA . GLY A 1 101 ? -6.317 -1.175 -4.456 1.00 97.75 101 GLY A CA 1
ATOM 802 C C . GLY A 1 101 ? -7.417 -0.228 -4.938 1.00 97.75 101 GLY A C 1
ATOM 803 O O . GLY A 1 101 ? -7.271 0.986 -4.915 1.00 97.75 101 GLY A O 1
ATOM 804 N N . GLU A 1 102 ? -8.548 -0.782 -5.367 1.00 97.38 102 GLU A N 1
ATOM 805 C CA . GLU A 1 102 ? -9.686 0.002 -5.890 1.00 97.38 102 GLU A CA 1
ATOM 806 C C . GLU A 1 102 ? -10.793 0.227 -4.847 1.00 97.38 102 GLU A C 1
ATOM 808 O O . GLU A 1 102 ? -11.736 0.982 -5.069 1.00 97.38 102 GLU A O 1
ATOM 813 N N . LYS A 1 103 ? -10.701 -0.467 -3.710 1.00 97.50 103 LYS A N 1
ATOM 814 C CA . LYS A 1 103 ? -11.672 -0.453 -2.611 1.00 97.50 103 LYS A CA 1
ATOM 815 C C . LYS A 1 103 ? -10.994 -0.872 -1.299 1.00 97.50 103 LYS A C 1
ATOM 817 O O . LYS A 1 103 ? -9.880 -1.410 -1.348 1.00 97.50 103 LYS A O 1
ATOM 822 N N . PRO A 1 104 ? -11.657 -0.710 -0.138 1.00 97.88 104 PRO A N 1
ATOM 823 C CA . PRO A 1 104 ? -11.163 -1.268 1.116 1.00 97.88 104 PRO A CA 1
ATOM 824 C C . PRO A 1 104 ? -10.909 -2.774 0.981 1.00 97.88 104 PRO A C 1
ATOM 826 O O . PRO A 1 104 ? -11.811 -3.538 0.628 1.00 97.88 104 PRO A O 1
ATOM 829 N N . CYS A 1 105 ? -9.674 -3.198 1.239 1.00 97.50 105 CYS A N 1
ATOM 830 C CA . CYS A 1 105 ? -9.299 -4.608 1.263 1.00 97.50 105 CYS A CA 1
ATOM 831 C C . CYS A 1 105 ? -9.748 -5.271 2.575 1.00 97.50 105 CYS A C 1
ATOM 833 O O . CYS A 1 105 ? -10.178 -4.604 3.522 1.00 97.50 105 CYS A O 1
ATOM 835 N N . TRP A 1 106 ? -9.606 -6.595 2.664 1.00 96.38 106 TRP A N 1
ATOM 836 C CA . TRP A 1 106 ? -9.973 -7.344 3.868 1.00 96.38 106 TRP A CA 1
ATOM 837 C C . TRP A 1 106 ? -9.269 -6.819 5.131 1.00 96.38 106 TRP A C 1
ATOM 839 O O . TRP A 1 106 ? -9.911 -6.640 6.164 1.00 96.38 106 TRP A O 1
ATOM 849 N N . SER A 1 107 ? -7.975 -6.499 5.046 1.00 95.06 107 SER A N 1
ATOM 850 C CA . SER A 1 107 ? -7.199 -5.950 6.166 1.00 95.06 107 SER A CA 1
ATOM 851 C C . SER A 1 107 ? -7.716 -4.589 6.641 1.00 95.06 107 SER A C 1
ATOM 853 O O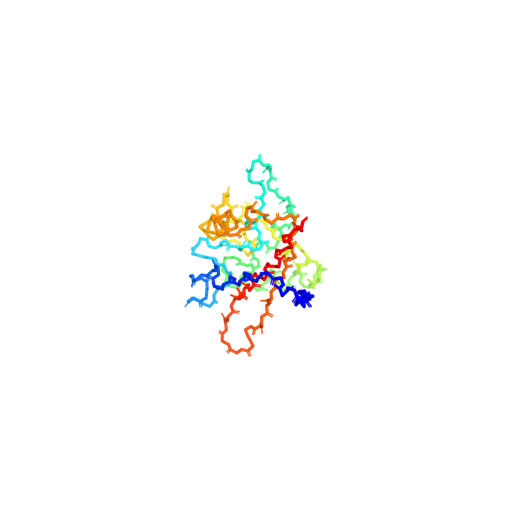 . SER A 1 107 ? -7.751 -4.337 7.845 1.00 95.06 107 SER A O 1
ATOM 855 N N . HIS A 1 108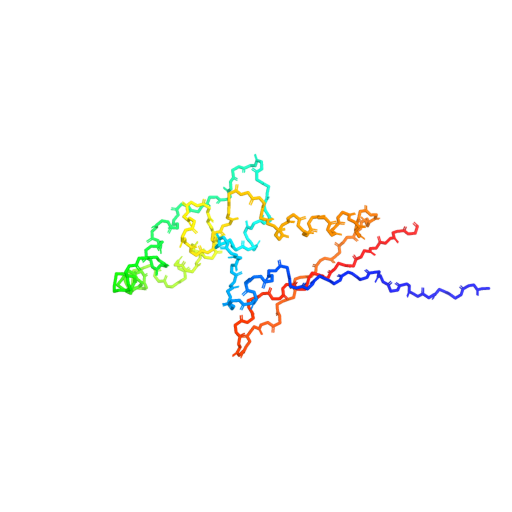 ? -8.170 -3.733 5.719 1.00 95.31 108 HIS A N 1
ATOM 856 C CA . HIS A 1 108 ? -8.806 -2.458 6.059 1.00 95.31 108 HIS A CA 1
ATOM 857 C C . HIS A 1 108 ? -10.096 -2.704 6.842 1.00 95.31 108 HIS A C 1
ATOM 859 O O . HIS A 1 108 ? -10.254 -2.186 7.947 1.00 95.31 108 HIS A O 1
ATOM 865 N N . LEU A 1 109 ? -11.000 -3.525 6.304 1.00 96.88 109 LEU A N 1
ATOM 866 C CA . LEU A 1 109 ? -12.291 -3.811 6.937 1.00 96.88 109 LEU A CA 1
ATOM 867 C C . LEU A 1 109 ? -12.125 -4.485 8.308 1.00 96.88 109 LEU A C 1
ATOM 869 O O . LEU A 1 109 ? -12.834 -4.147 9.253 1.00 96.88 109 LEU A O 1
ATOM 873 N N . THR A 1 110 ? -11.150 -5.385 8.438 1.00 95.81 110 THR A N 1
ATOM 874 C CA . THR A 1 110 ? -10.812 -6.043 9.707 1.00 95.81 110 THR A CA 1
ATOM 875 C C . THR A 1 110 ? -10.301 -5.043 10.742 1.00 95.81 110 THR A C 1
ATOM 877 O O . THR A 1 110 ? -10.774 -5.050 11.877 1.00 95.81 110 THR A O 1
ATOM 880 N N . MET A 1 111 ? -9.385 -4.142 10.364 1.00 93.50 111 MET A N 1
ATOM 881 C CA . MET A 1 111 ? -8.928 -3.066 11.251 1.00 93.50 111 MET A CA 1
ATOM 882 C C . MET A 1 111 ? -10.097 -2.174 11.685 1.00 93.50 111 MET A C 1
ATOM 884 O O . MET A 1 111 ? -10.236 -1.890 12.871 1.00 93.50 111 MET A O 1
ATOM 888 N N . ALA A 1 112 ? -10.964 -1.775 10.750 1.00 92.81 112 ALA A N 1
ATOM 889 C CA . ALA A 1 112 ? -12.129 -0.948 11.053 1.00 92.81 112 ALA A CA 1
ATOM 890 C C . ALA A 1 112 ? -13.068 -1.625 12.067 1.00 92.81 112 ALA A C 1
ATOM 892 O O . ALA A 1 112 ? -13.481 -0.984 13.031 1.00 92.81 112 ALA A O 1
ATOM 893 N N . ALA A 1 113 ? -13.337 -2.925 11.909 1.00 95.81 113 ALA A N 1
ATOM 894 C CA . ALA A 1 113 ? -14.147 -3.692 12.856 1.00 95.81 113 ALA A CA 1
ATOM 895 C C . ALA A 1 113 ? -13.497 -3.786 14.250 1.00 95.81 113 ALA A C 1
ATOM 897 O O . ALA A 1 113 ? -14.179 -3.627 15.260 1.00 95.81 113 ALA A O 1
ATOM 898 N N . ILE A 1 114 ? -12.176 -3.993 14.321 1.00 93.06 114 ILE A N 1
ATOM 899 C CA . ILE A 1 114 ? -11.430 -4.015 15.591 1.00 93.06 114 ILE A CA 1
ATOM 900 C C . ILE A 1 114 ? -11.502 -2.648 16.286 1.00 93.06 114 ILE A C 1
ATOM 902 O O . ILE A 1 114 ? -11.740 -2.577 17.492 1.00 93.06 114 ILE A O 1
ATOM 906 N N . VAL A 1 115 ? -11.310 -1.560 15.536 1.00 90.31 115 VAL A N 1
ATOM 907 C CA . VAL A 1 115 ? -11.392 -0.191 16.062 1.00 90.31 115 VAL A CA 1
ATOM 908 C C . VAL A 1 115 ? -12.799 0.106 16.578 1.00 90.31 115 VAL A C 1
ATOM 910 O O . VAL A 1 115 ? -12.933 0.593 17.698 1.00 90.31 115 VAL A O 1
ATOM 913 N N . ASP A 1 116 ? -13.843 -0.231 15.822 1.00 91.81 116 ASP A N 1
ATOM 914 C CA . ASP A 1 116 ? -15.235 -0.038 16.245 1.00 91.81 116 ASP A CA 1
ATOM 915 C C . ASP A 1 116 ? -15.550 -0.823 17.531 1.00 91.81 116 ASP A C 1
ATOM 917 O O . ASP A 1 116 ? -16.053 -0.276 18.517 1.00 91.81 116 ASP A O 1
ATOM 921 N N . GLN A 1 117 ? -15.143 -2.092 17.582 1.00 93.50 117 GLN A N 1
ATOM 922 C CA . GLN A 1 117 ? -15.405 -2.961 18.724 1.00 93.50 117 GLN A CA 1
ATOM 923 C C . GLN A 1 117 ? -14.657 -2.532 19.996 1.00 93.50 117 GLN A C 1
ATOM 925 O O . GLN A 1 117 ? -15.205 -2.631 21.095 1.00 93.50 117 GLN A O 1
ATOM 930 N N . HIS A 1 118 ? -13.400 -2.100 19.875 1.00 89.44 118 HIS A N 1
ATOM 931 C CA . HIS A 1 118 ? -12.518 -1.923 21.033 1.00 89.44 118 HIS A CA 1
ATOM 932 C C . HIS A 1 118 ? -12.225 -0.466 21.390 1.00 89.44 118 HIS A C 1
ATOM 934 O O . HIS A 1 118 ? -11.850 -0.192 22.531 1.00 89.44 118 HIS A O 1
ATOM 940 N N . LEU A 1 119 ? -12.386 0.466 20.450 1.00 88.75 119 LEU A N 1
ATOM 941 C CA . LEU A 1 119 ? -11.999 1.869 20.614 1.00 88.75 119 LEU A CA 1
ATOM 942 C C . LEU A 1 119 ? -13.171 2.850 20.440 1.00 88.75 119 LEU A C 1
ATOM 944 O O . LEU A 1 119 ? -12.956 4.050 20.584 1.00 88.75 119 LEU A O 1
ATOM 948 N N . SER A 1 120 ? -14.407 2.388 20.214 1.00 86.50 120 SER A N 1
ATOM 949 C CA . SER A 1 120 ? -15.587 3.259 20.017 1.00 86.50 120 SER A CA 1
ATOM 950 C C . SER A 1 120 ? -15.882 4.216 21.177 1.00 86.50 120 SER A C 1
ATOM 952 O O . SER A 1 120 ? -16.401 5.308 20.963 1.00 86.50 120 SER A O 1
ATOM 954 N N . VAL A 1 121 ? -15.532 3.842 22.411 1.00 84.44 121 VAL A N 1
ATOM 955 C CA . VAL A 1 121 ? -15.707 4.694 23.605 1.00 84.44 121 VAL A CA 1
ATOM 956 C C . VAL A 1 121 ? -14.492 5.581 23.906 1.00 84.44 121 VAL A C 1
ATOM 958 O O . VAL A 1 121 ? -14.524 6.381 24.846 1.00 84.44 121 VAL A O 1
ATOM 961 N N . ALA A 1 122 ? -13.400 5.437 23.150 1.00 85.88 122 ALA A N 1
ATOM 962 C CA . ALA A 1 122 ? -12.183 6.207 23.357 1.00 85.88 122 ALA A CA 1
ATOM 963 C C . ALA A 1 122 ? -12.386 7.660 22.907 1.00 85.88 122 ALA A C 1
ATOM 965 O O . ALA A 1 122 ? -12.760 7.929 21.770 1.00 85.88 122 ALA A O 1
ATOM 966 N N . LYS A 1 123 ? -12.086 8.620 23.789 1.00 85.25 123 LYS A N 1
ATOM 967 C CA . LYS A 1 123 ? -12.107 10.054 23.436 1.00 85.25 123 LYS A CA 1
ATOM 968 C C . LYS A 1 123 ? -10.806 10.507 22.776 1.00 85.25 123 LYS A C 1
ATOM 970 O O . LYS A 1 123 ? -10.787 11.464 22.009 1.00 85.25 123 LYS A O 1
ATOM 975 N N . THR A 1 124 ? -9.707 9.839 23.104 1.00 85.44 124 THR A N 1
ATOM 976 C CA . THR A 1 124 ? -8.384 10.104 22.543 1.00 85.44 124 THR A CA 1
ATOM 977 C C . THR A 1 124 ? -7.701 8.775 22.296 1.00 85.44 124 THR A C 1
ATOM 979 O O . THR A 1 124 ? -7.632 7.952 23.209 1.00 85.44 124 THR A O 1
ATOM 982 N N . ILE A 1 125 ? -7.201 8.598 21.075 1.00 85.88 125 ILE A N 1
ATOM 983 C CA . ILE A 1 125 ? -6.414 7.444 20.650 1.00 85.88 125 ILE A CA 1
ATOM 984 C C . ILE A 1 125 ? -5.028 7.961 20.283 1.00 85.88 125 ILE A C 1
ATOM 986 O O . ILE A 1 125 ? -4.896 8.855 19.449 1.00 85.88 125 ILE A O 1
ATOM 990 N N . ILE A 1 126 ? -3.999 7.389 20.899 1.00 87.12 126 ILE A N 1
ATOM 991 C CA . ILE A 1 126 ? -2.618 7.539 20.437 1.00 87.12 126 ILE A CA 1
ATOM 992 C C . ILE A 1 126 ? -2.267 6.248 19.717 1.00 87.12 126 ILE A C 1
ATOM 994 O O . ILE A 1 126 ? -2.306 5.194 20.346 1.00 87.12 126 ILE A O 1
ATOM 998 N N . SER A 1 127 ? -1.968 6.345 18.422 1.00 86.00 127 SER A N 1
ATOM 999 C CA . SER A 1 127 ? -1.600 5.208 17.580 1.00 86.00 127 SER A CA 1
ATOM 1000 C C . SER A 1 127 ? -0.102 5.214 17.310 1.00 86.00 127 SER A C 1
ATOM 1002 O O . SER A 1 127 ? 0.437 6.217 16.843 1.00 86.00 127 SER A O 1
ATOM 1004 N N . PHE A 1 128 ? 0.549 4.078 17.538 1.00 83.56 128 PHE A N 1
ATOM 1005 C CA . PHE A 1 128 ? 1.901 3.814 17.054 1.00 83.56 128 PHE A CA 1
ATOM 1006 C C . PHE A 1 128 ? 1.845 2.705 16.017 1.00 83.56 128 PHE A C 1
ATOM 1008 O O . PHE A 1 128 ? 1.165 1.710 16.250 1.00 83.56 128 PHE A O 1
ATOM 1015 N N . ASP A 1 129 ? 2.570 2.883 14.918 1.00 79.94 129 ASP A N 1
ATOM 1016 C CA . ASP A 1 129 ? 2.867 1.823 13.962 1.00 79.94 129 ASP A CA 1
ATOM 1017 C C . ASP A 1 129 ? 4.334 1.429 14.143 1.00 79.94 129 ASP A C 1
ATOM 1019 O O . ASP A 1 129 ? 5.251 2.221 13.896 1.00 79.94 129 ASP A O 1
ATOM 1023 N N . LEU A 1 130 ? 4.555 0.238 14.695 1.00 76.50 130 LEU A N 1
ATOM 1024 C CA . LEU A 1 130 ? 5.893 -0.268 14.964 1.00 76.50 130 LEU A CA 1
ATOM 1025 C C . LEU A 1 130 ? 6.303 -1.248 13.873 1.00 76.50 130 LEU A C 1
ATOM 1027 O O . LEU A 1 130 ? 5.786 -2.356 13.814 1.00 76.50 130 LEU A O 1
ATOM 1031 N N . HIS A 1 131 ? 7.335 -0.892 13.113 1.00 71.88 131 HIS A N 1
ATOM 1032 C CA . HIS A 1 131 ? 8.021 -1.816 12.218 1.00 71.88 131 HIS A CA 1
ATOM 1033 C C . HIS A 1 131 ? 9.266 -2.355 12.926 1.00 71.88 131 HIS A C 1
ATOM 1035 O O . HIS A 1 131 ? 10.263 -1.649 13.071 1.00 71.88 131 HIS A O 1
ATOM 1041 N N . THR A 1 132 ? 9.247 -3.616 13.359 1.00 62.50 132 THR A N 1
ATOM 1042 C CA . THR A 1 132 ? 10.428 -4.247 13.983 1.00 62.50 132 THR A CA 1
ATOM 1043 C C . THR A 1 132 ? 11.532 -4.603 12.981 1.00 62.50 132 THR A C 1
ATOM 1045 O O . THR A 1 132 ? 12.620 -4.994 13.394 1.00 62.50 132 THR A O 1
ATOM 1048 N N . GLY A 1 133 ? 11.282 -4.412 11.679 1.00 53.19 133 GLY A N 1
ATOM 1049 C CA . GLY A 1 133 ? 12.235 -4.641 10.597 1.00 53.19 133 GLY A CA 1
ATOM 1050 C C . GLY A 1 133 ? 12.516 -6.128 10.360 1.00 53.19 133 GLY A C 1
ATOM 1051 O O . GLY A 1 133 ? 13.050 -6.833 11.212 1.00 53.19 133 GLY A O 1
ATOM 1052 N N . GLY A 1 134 ? 12.213 -6.623 9.160 1.00 46.09 134 GLY A N 1
ATOM 1053 C CA . GLY A 1 134 ? 12.562 -7.980 8.735 1.00 46.09 134 GLY A CA 1
ATOM 1054 C C . GLY A 1 134 ? 14.056 -8.133 8.433 1.00 46.09 134 GLY A C 1
ATOM 1055 O O . GLY A 1 134 ? 14.424 -8.363 7.289 1.00 46.09 134 GLY A O 1
ATOM 1056 N N . TRP A 1 135 ? 14.939 -8.029 9.429 1.00 40.31 135 TRP A N 1
ATOM 1057 C CA . TRP A 1 135 ? 16.395 -8.038 9.201 1.00 40.31 135 TRP A CA 1
ATOM 1058 C C . TRP A 1 135 ? 17.033 -9.421 8.969 1.00 40.31 135 TRP A C 1
ATOM 1060 O O . TRP A 1 135 ? 18.255 -9.540 8.989 1.00 40.31 135 TRP A O 1
ATOM 1070 N N . ARG A 1 136 ? 16.260 -10.480 8.683 1.00 42.25 136 ARG A N 1
ATOM 1071 C CA . ARG A 1 136 ? 16.857 -11.695 8.082 1.00 42.25 136 ARG A CA 1
ATOM 1072 C C . ARG A 1 136 ? 15.941 -12.642 7.320 1.00 42.25 136 ARG A C 1
ATOM 1074 O O . ARG A 1 136 ? 16.479 -13.503 6.645 1.00 42.25 136 ARG A O 1
ATOM 1081 N N . MET A 1 137 ? 14.616 -12.505 7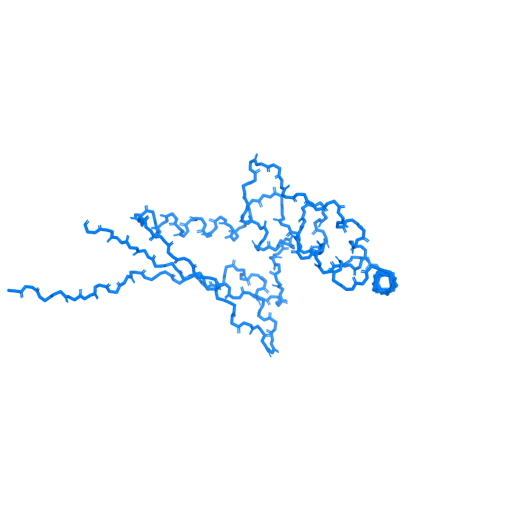.386 1.00 39.88 137 MET A N 1
ATOM 1082 C CA . MET A 1 137 ? 13.682 -13.416 6.703 1.00 39.88 137 MET A CA 1
ATOM 1083 C C . MET A 1 137 ? 12.346 -12.722 6.390 1.00 39.88 137 MET A C 1
ATOM 1085 O O . MET A 1 137 ? 11.330 -13.070 6.975 1.00 39.88 137 MET A O 1
ATOM 1089 N N . GLY A 1 138 ? 12.341 -11.705 5.522 1.00 41.78 138 GLY A N 1
ATOM 1090 C CA . GLY A 1 138 ? 11.130 -11.284 4.794 1.00 41.78 138 GLY A CA 1
ATOM 1091 C C . GLY A 1 138 ? 9.860 -10.978 5.606 1.00 41.78 138 GLY A C 1
ATOM 1092 O O . GLY A 1 138 ? 8.770 -11.117 5.066 1.00 41.78 138 GLY A O 1
ATOM 1093 N N . ALA A 1 139 ? 9.967 -10.557 6.869 1.00 42.56 139 ALA A N 1
ATOM 1094 C CA . ALA A 1 139 ? 8.820 -10.083 7.638 1.00 42.56 139 ALA A CA 1
ATOM 1095 C C . ALA A 1 139 ? 8.454 -8.674 7.159 1.00 42.56 139 ALA A C 1
ATOM 1097 O O . ALA A 1 139 ? 8.937 -7.660 7.665 1.00 42.56 139 ALA A O 1
ATOM 1098 N N . SER A 1 140 ? 7.658 -8.646 6.104 1.00 41.31 140 SER A N 1
ATOM 1099 C CA . SER A 1 140 ? 6.921 -7.503 5.611 1.00 41.31 140 SER A CA 1
ATOM 1100 C C . SER A 1 140 ? 5.990 -6.987 6.700 1.00 41.31 140 SER A C 1
ATOM 1102 O O . SER A 1 140 ? 4.988 -7.615 7.019 1.00 41.31 140 SER A O 1
ATOM 1104 N N . ASP A 1 141 ? 6.365 -5.853 7.285 1.00 43.84 141 ASP A N 1
ATOM 1105 C CA . ASP A 1 141 ? 5.482 -4.965 8.038 1.00 43.84 141 ASP A CA 1
ATOM 1106 C C . ASP A 1 141 ? 4.566 -5.674 9.042 1.00 43.84 141 ASP A C 1
ATOM 1108 O O . ASP A 1 141 ? 3.344 -5.729 8.903 1.00 43.84 141 ASP A O 1
ATOM 1112 N N . ALA A 1 142 ? 5.172 -6.182 10.117 1.00 40.50 142 ALA A N 1
ATOM 1113 C CA . ALA A 1 142 ? 4.446 -6.451 11.347 1.00 40.50 142 ALA A CA 1
ATOM 1114 C C . ALA A 1 142 ? 4.010 -5.113 11.965 1.00 40.50 142 ALA A C 1
ATOM 1116 O O . ALA A 1 142 ? 4.582 -4.707 12.966 1.00 40.50 142 ALA A O 1
ATOM 1117 N N . ALA A 1 143 ? 3.039 -4.428 11.357 1.00 43.00 143 ALA A N 1
ATOM 1118 C CA . ALA A 1 143 ? 2.433 -3.231 11.917 1.00 43.00 143 ALA A CA 1
ATOM 1119 C C . ALA A 1 143 ? 1.779 -3.616 13.246 1.00 43.00 143 ALA A C 1
ATOM 1121 O O . ALA A 1 143 ? 0.718 -4.245 13.278 1.00 43.00 143 ALA A O 1
ATOM 1122 N N . LEU A 1 144 ? 2.468 -3.325 14.350 1.00 41.09 144 LEU A N 1
ATOM 1123 C CA . LEU A 1 144 ? 1.878 -3.398 15.674 1.00 41.09 144 LEU A CA 1
ATOM 1124 C C . LEU A 1 144 ? 1.137 -2.084 15.885 1.00 41.09 144 LEU A C 1
ATOM 1126 O O . LEU A 1 144 ? 1.764 -1.094 16.256 1.00 41.09 144 LEU A O 1
ATOM 1130 N N . TYR A 1 145 ? -0.173 -2.069 15.647 1.00 47.84 145 TYR A N 1
ATOM 1131 C CA . TYR A 1 145 ? -0.978 -0.911 16.023 1.00 47.84 145 TYR A CA 1
ATOM 1132 C C . TYR A 1 145 ? -1.168 -0.935 17.534 1.00 47.84 145 TYR A C 1
ATOM 1134 O O . TYR A 1 145 ? -1.827 -1.826 18.072 1.00 47.84 145 TYR A O 1
ATOM 1142 N N . CYS A 1 146 ? -0.536 0.026 18.203 1.00 43.06 146 CYS A N 1
ATOM 1143 C CA . CYS A 1 146 ? -0.658 0.266 19.633 1.00 43.06 146 CYS A CA 1
ATOM 1144 C C . CYS A 1 146 ? -1.578 1.468 19.839 1.00 43.06 146 CYS A C 1
ATOM 1146 O O . CYS A 1 146 ? -1.167 2.597 19.581 1.00 43.06 146 CYS A O 1
ATOM 1148 N N . GLY A 1 147 ? -2.819 1.214 20.255 1.00 46.19 147 GLY A N 1
ATOM 1149 C CA . GLY A 1 147 ? -3.788 2.244 20.620 1.00 46.19 147 GLY A CA 1
ATOM 1150 C C . GLY A 1 147 ? -3.838 2.413 22.134 1.00 46.19 147 GLY A C 1
ATOM 1151 O O . GLY A 1 147 ? -4.259 1.485 22.824 1.00 46.19 147 GLY A O 1
ATOM 1152 N N . ALA A 1 148 ? -3.442 3.577 22.654 1.00 51.97 148 ALA A N 1
ATOM 1153 C CA . ALA A 1 148 ? -3.753 3.963 24.031 1.00 51.97 148 ALA A CA 1
ATOM 1154 C C . ALA A 1 148 ? -5.050 4.779 24.036 1.00 51.97 148 ALA A C 1
ATOM 1156 O O . ALA A 1 148 ? -5.082 5.879 23.479 1.00 51.97 148 ALA A O 1
ATOM 1157 N N . ALA A 1 149 ? -6.112 4.245 24.644 1.00 52.50 149 ALA A N 1
ATOM 1158 C CA . ALA A 1 149 ? -7.371 4.968 24.802 1.00 52.50 149 ALA A CA 1
ATOM 1159 C C . ALA A 1 149 ? -7.403 5.678 26.160 1.00 52.50 149 ALA A C 1
ATOM 1161 O O . ALA A 1 149 ? -7.358 5.039 27.206 1.00 52.50 149 ALA A O 1
ATOM 1162 N N . LEU A 1 150 ? -7.515 7.005 26.178 1.00 52.81 150 LEU A N 1
ATOM 1163 C CA . LEU A 1 150 ? -7.803 7.722 27.422 1.00 52.81 150 LEU A CA 1
ATOM 1164 C C . LEU A 1 150 ? -9.322 7.795 27.596 1.00 52.81 150 LEU A C 1
ATOM 1166 O O . LEU A 1 150 ? -10.007 8.573 26.927 1.00 52.81 150 LEU A O 1
ATOM 1170 N N . SER A 1 151 ? -9.864 6.978 28.500 1.00 51.44 151 SER A N 1
ATOM 1171 C CA . SER A 1 151 ? -11.211 7.200 29.017 1.00 51.44 151 SER A CA 1
ATOM 1172 C C . SER A 1 151 ? -11.150 8.402 29.960 1.00 51.44 151 SER A C 1
ATOM 1174 O O . SER A 1 151 ? -10.609 8.302 31.062 1.00 51.44 151 SER A O 1
ATOM 1176 N N . GLY A 1 152 ? -11.646 9.557 29.513 1.00 47.03 152 GLY A N 1
ATOM 1177 C CA . GLY A 1 152 ? -11.798 10.721 30.386 1.00 47.03 152 GLY A CA 1
ATOM 1178 C C . GLY A 1 152 ? -12.709 10.384 31.569 1.00 47.03 152 GLY A C 1
ATOM 1179 O O . GLY A 1 152 ? -13.779 9.812 31.349 1.00 47.03 152 GLY A O 1
ATOM 1180 N N . ALA A 1 153 ? -12.243 10.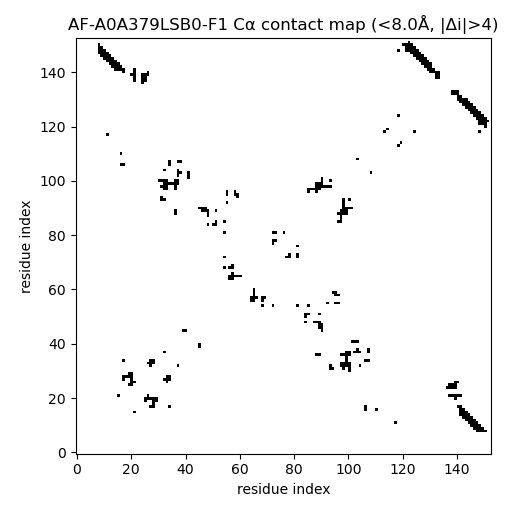720 32.776 1.00 39.50 153 ALA A N 1
ATOM 1181 C CA . ALA A 1 153 ? -13.001 10.683 34.026 1.00 39.50 153 ALA A CA 1
ATOM 1182 C C . ALA A 1 153 ? -14.249 11.578 33.983 1.00 39.50 153 ALA A C 1
ATOM 1184 O O . ALA A 1 153 ? -14.253 12.553 33.191 1.00 39.50 153 ALA A O 1
#

Secondary structure (DSSP, 8-state):
------PPPPEEEE--S-HHHHHHT-SS-TTS--HHHHSS-TTSPPPP-TTHHHHHHHHSS-HHHHHHHHHHHHHHT-HHHHHHHHHT-BSS-TTSTTB--SS--HHHHHHHHHHHHHHT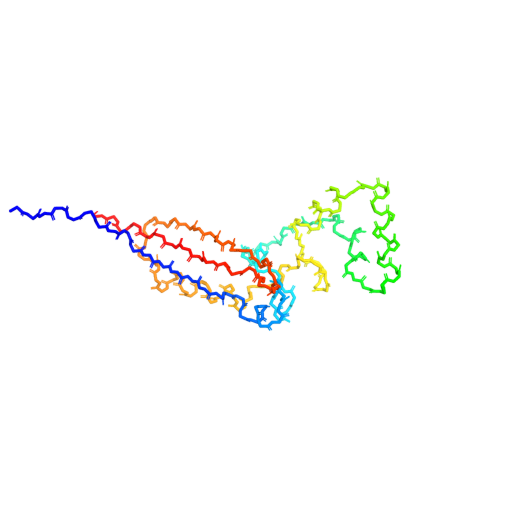T-S-EEEEEE----SSS------EEEEEE----

Organism: Enterobacter agglomerans (NCBI:txid549)

pLDDT: mean 84.05, std 18.78, range [39.19, 97.94]

Mean predicted aligned error: 7.97 Å